Protein AF-A0A3C1GDE5-F1 (afdb_monomer)

Foldseek 3Di:
DFFKKWKWKDKQNRTQDIDIWGQDDPVSNTDPDDDDDTDDDFAWIWMKIKIWTDDDDPPDPDIDMAMDIDTDGHHPPDDWDWDADPVPGTDTD

pLDDT: mean 84.86, std 16.26, range [45.09, 98.25]

Radius of gyration: 14.76 Å; Cα contacts (8 Å, |Δi|>4): 160; chains: 1; bounding box: 37×31×32 Å

Sequence (93 aa):
RRVQSVLTVTVDGQRILRKSYSPGGLRGDGPTFAYEEVPVTPGRHRLEVTLADGHADRDALTPRRWTLERDLEIRAGQAPLIEFSEDAGLRLR

Secondary structure (DSSP, 8-state):
----EEEEEEETTEEEEEEEE---STTS---S---------SEEEEEEEEEEE----TT--S--EEEEEEEEEE-TT----EEEE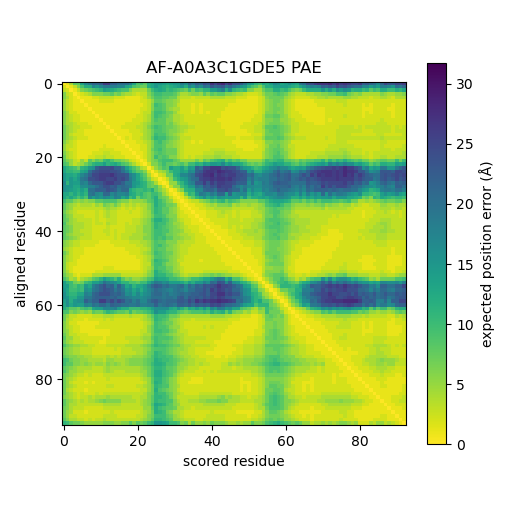TTTEEEE-

Mean predicted aligned error: 6.51 Å

Structure (mmCIF, N/CA/C/O backbone):
data_AF-A0A3C1GDE5-F1
#
_entry.id   AF-A0A3C1GDE5-F1
#
loop_
_atom_site.group_PDB
_atom_site.id
_atom_site.type_symbol
_atom_site.label_atom_id
_atom_site.label_alt_id
_atom_site.label_comp_id
_atom_site.label_asym_id
_atom_site.label_entity_id
_atom_site.label_seq_id
_atom_site.pdbx_PDB_ins_code
_atom_site.Cartn_x
_atom_site.Cartn_y
_atom_site.Cartn_z
_atom_site.occupancy
_atom_site.B_iso_or_equiv
_atom_site.auth_seq_id
_atom_site.auth_comp_id
_atom_site.auth_asym_id
_atom_site.auth_atom_id
_atom_site.pdbx_PDB_model_num
ATOM 1 N N . ARG A 1 1 ? 14.109 -5.157 -17.520 1.00 54.25 1 ARG A N 1
ATOM 2 C CA . ARG A 1 1 ? 14.850 -4.239 -16.617 1.00 54.25 1 ARG A CA 1
ATOM 3 C C . ARG A 1 1 ? 14.613 -4.744 -15.198 1.00 54.25 1 ARG A C 1
ATOM 5 O O . ARG A 1 1 ? 13.457 -4.864 -14.828 1.00 54.25 1 ARG A O 1
ATOM 12 N N . ARG A 1 2 ? 15.654 -5.160 -14.465 1.00 61.66 2 ARG A N 1
ATOM 13 C CA . ARG A 1 2 ? 15.524 -5.676 -13.089 1.00 61.66 2 ARG A CA 1
ATOM 14 C C . ARG A 1 2 ? 15.631 -4.486 -12.143 1.00 61.66 2 ARG A C 1
ATOM 16 O O . ARG A 1 2 ? 16.727 -3.973 -11.961 1.00 61.66 2 ARG A O 1
ATOM 23 N N . VAL A 1 3 ? 14.511 -4.001 -11.623 1.00 70.69 3 VAL A N 1
ATOM 24 C CA . VAL A 1 3 ? 14.501 -2.875 -10.682 1.00 70.69 3 VAL A CA 1
ATOM 25 C C . VAL A 1 3 ? 13.872 -3.360 -9.391 1.00 70.69 3 VAL A C 1
ATOM 27 O O . VAL A 1 3 ? 12.888 -4.093 -9.416 1.00 70.69 3 VAL A O 1
ATOM 30 N N . GLN A 1 4 ? 14.486 -3.013 -8.264 1.00 82.25 4 GLN A N 1
ATOM 31 C CA . GLN A 1 4 ? 13.859 -3.199 -6.962 1.00 82.25 4 GLN A CA 1
ATOM 32 C C . GLN A 1 4 ? 12.555 -2.399 -6.938 1.00 82.25 4 GLN A C 1
ATOM 34 O O . GLN A 1 4 ? 12.544 -1.283 -7.431 1.00 82.25 4 GLN A O 1
ATOM 39 N N . SER A 1 5 ? 11.485 -2.903 -6.338 1.00 87.06 5 SER A N 1
ATOM 40 C CA . SER A 1 5 ? 10.290 -2.094 -6.067 1.00 87.06 5 SER A CA 1
ATOM 41 C C . SER A 1 5 ? 10.265 -1.684 -4.601 1.00 87.06 5 SER A C 1
ATOM 43 O O . SER A 1 5 ? 10.665 -2.456 -3.735 1.00 87.06 5 SER A O 1
ATOM 45 N N . VAL A 1 6 ? 9.802 -0.476 -4.303 1.00 91.75 6 VAL A N 1
ATOM 46 C CA . VAL A 1 6 ? 9.694 0.080 -2.953 1.00 91.75 6 VAL A CA 1
ATOM 47 C C . VAL A 1 6 ? 8.235 0.419 -2.681 1.00 91.75 6 VAL A C 1
ATOM 49 O O . VAL A 1 6 ? 7.688 1.342 -3.282 1.00 91.75 6 VAL A O 1
ATOM 52 N N . LEU A 1 7 ? 7.620 -0.318 -1.758 1.00 94.62 7 LEU A N 1
ATOM 53 C CA . LEU A 1 7 ? 6.294 -0.041 -1.214 1.00 94.62 7 LEU A CA 1
ATOM 54 C C . LEU A 1 7 ? 6.429 0.860 0.012 1.00 94.62 7 LEU A C 1
ATOM 56 O O . LEU A 1 7 ? 7.222 0.579 0.910 1.00 94.62 7 LEU A O 1
ATOM 60 N N . THR A 1 8 ? 5.651 1.933 0.060 1.00 97.06 8 THR A N 1
ATOM 61 C CA . THR A 1 8 ? 5.517 2.819 1.219 1.00 97.06 8 THR A CA 1
ATOM 62 C C . THR A 1 8 ? 4.042 2.985 1.554 1.00 97.06 8 THR A C 1
ATOM 64 O O . THR A 1 8 ? 3.252 3.266 0.657 1.00 97.06 8 THR A O 1
ATOM 67 N N . VAL A 1 9 ? 3.687 2.824 2.829 1.00 97.75 9 VAL A N 1
ATOM 68 C CA . VAL A 1 9 ? 2.336 3.074 3.350 1.00 97.75 9 VAL A CA 1
ATOM 69 C C . VAL A 1 9 ? 2.425 4.108 4.461 1.00 97.75 9 VAL A C 1
ATOM 71 O O . VAL A 1 9 ? 3.213 3.959 5.402 1.00 97.75 9 VAL A O 1
ATOM 74 N N . THR A 1 10 ? 1.595 5.133 4.346 1.00 98.25 10 THR A N 1
ATOM 75 C CA . THR A 1 10 ? 1.451 6.232 5.293 1.00 98.25 10 THR A CA 1
ATOM 76 C C . THR A 1 10 ? -0.010 6.326 5.716 1.00 98.25 10 THR A C 1
ATOM 78 O O . THR A 1 10 ? -0.900 6.304 4.869 1.00 98.25 10 THR A O 1
ATOM 81 N N . VAL A 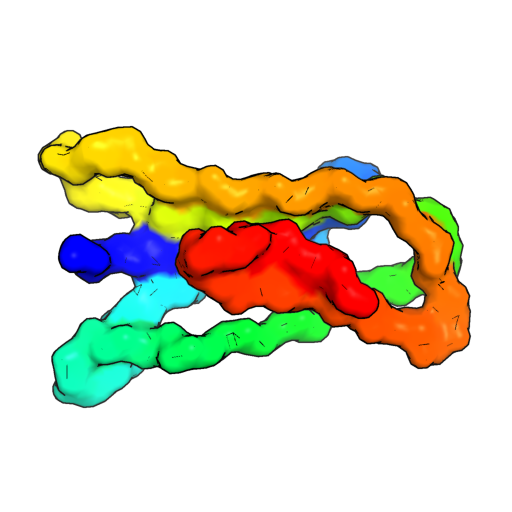1 11 ? -0.257 6.439 7.019 1.00 97.44 11 VAL A N 1
ATOM 82 C CA . VAL A 1 11 ? -1.584 6.685 7.596 1.00 97.44 11 VAL A CA 1
ATOM 83 C C . VAL A 1 11 ? -1.491 7.919 8.477 1.00 97.44 11 VAL A C 1
ATOM 85 O O . VAL A 1 11 ? -0.592 8.017 9.309 1.00 97.44 11 VAL A O 1
ATOM 88 N N . ASP A 1 12 ? -2.376 8.882 8.242 1.00 97.56 12 ASP A N 1
ATOM 89 C CA . ASP A 1 12 ? -2.438 10.166 8.951 1.00 97.56 12 ASP A CA 1
ATOM 90 C C . ASP A 1 12 ? -1.096 10.917 8.954 1.00 97.56 12 ASP A C 1
ATOM 92 O O . ASP A 1 12 ? -0.685 11.532 9.936 1.00 97.56 12 ASP A O 1
ATOM 96 N N . GLY A 1 13 ? -0.372 10.834 7.834 1.00 97.12 13 GLY A N 1
ATOM 97 C CA . GLY A 1 13 ? 0.957 11.431 7.674 1.00 97.12 13 GLY A CA 1
ATOM 98 C C . GLY A 1 13 ? 2.099 10.642 8.330 1.00 97.12 13 GLY A C 1
ATOM 99 O O . GLY A 1 13 ? 3.265 10.955 8.091 1.00 97.12 13 GLY A O 1
ATOM 100 N N . GLN A 1 14 ? 1.809 9.582 9.092 1.00 97.44 14 GLN A N 1
ATOM 101 C CA . GLN A 1 14 ? 2.819 8.699 9.666 1.00 97.44 14 GLN A CA 1
ATOM 102 C C . GLN A 1 14 ? 3.113 7.518 8.739 1.00 97.44 14 GLN A C 1
ATOM 104 O O . GLN A 1 14 ? 2.245 6.698 8.439 1.00 97.44 14 GLN A O 1
ATOM 109 N N . ARG A 1 15 ? 4.371 7.381 8.312 1.00 97.56 15 ARG A N 1
ATOM 110 C CA . ARG A 1 15 ? 4.818 6.219 7.534 1.00 97.56 15 ARG A CA 1
ATOM 111 C C . ARG A 1 15 ? 4.886 4.980 8.422 1.00 97.56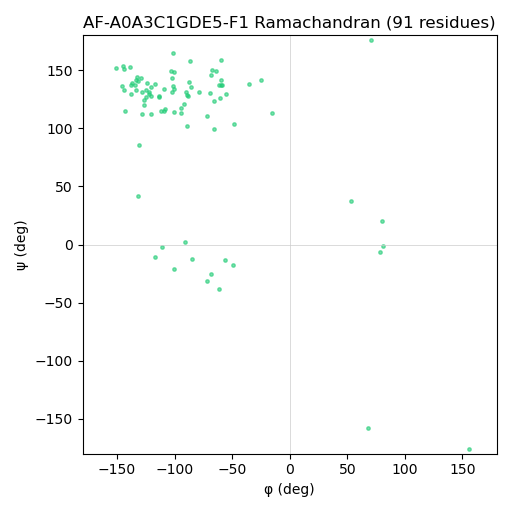 15 ARG A C 1
ATOM 113 O O . ARG A 1 15 ? 5.781 4.868 9.257 1.00 97.56 15 ARG A O 1
ATOM 120 N N . ILE A 1 16 ? 3.983 4.040 8.183 1.00 96.50 16 ILE A N 1
ATOM 121 C CA . ILE A 1 16 ? 3.840 2.799 8.954 1.00 96.50 16 ILE A CA 1
ATOM 122 C C . ILE A 1 16 ? 4.472 1.587 8.266 1.00 96.50 16 ILE A C 1
ATOM 124 O O . ILE A 1 16 ? 4.838 0.630 8.941 1.00 96.50 16 ILE A O 1
ATOM 128 N N . LEU A 1 17 ? 4.682 1.642 6.946 1.00 96.38 17 LEU A N 1
ATOM 129 C CA . LEU A 1 17 ? 5.415 0.614 6.209 1.00 96.38 17 LEU A CA 1
ATOM 130 C C . LEU A 1 17 ? 6.366 1.245 5.193 1.00 96.38 17 LEU A C 1
ATOM 132 O O . LEU A 1 17 ? 6.007 2.175 4.470 1.00 96.38 17 LEU A O 1
ATOM 136 N N . ARG A 1 18 ? 7.574 0.684 5.092 1.00 95.25 18 ARG A N 1
ATOM 137 C CA . ARG A 1 18 ? 8.454 0.854 3.934 1.00 95.25 18 ARG A CA 1
ATOM 138 C C . ARG A 1 18 ? 9.193 -0.445 3.660 1.00 95.25 18 ARG A C 1
ATOM 140 O O . ARG A 1 18 ? 10.025 -0.847 4.469 1.00 95.25 18 ARG A O 1
ATOM 147 N N . LYS A 1 19 ? 8.930 -1.067 2.515 1.00 91.56 19 LYS A N 1
ATOM 148 C CA . LYS A 1 19 ? 9.506 -2.366 2.160 1.00 91.56 19 LYS A CA 1
ATOM 149 C C . LYS A 1 19 ? 10.033 -2.365 0.738 1.00 91.56 19 LYS A C 1
ATOM 151 O O . LYS A 1 19 ? 9.431 -1.770 -0.151 1.00 91.56 19 LYS A O 1
ATOM 156 N N . SER A 1 20 ? 11.162 -3.033 0.548 1.00 88.19 20 SER A N 1
ATOM 157 C CA . SER A 1 20 ? 11.783 -3.210 -0.756 1.00 88.19 20 SER A CA 1
ATOM 158 C C . SER A 1 20 ? 11.646 -4.658 -1.214 1.00 88.19 20 SER A C 1
ATOM 160 O O . SER A 1 20 ? 11.961 -5.575 -0.459 1.00 88.19 20 SER A O 1
ATOM 162 N N . TYR A 1 21 ? 11.245 -4.852 -2.465 1.00 84.56 21 TYR A N 1
ATOM 163 C CA . TYR A 1 21 ? 11.136 -6.149 -3.120 1.00 84.56 21 TYR A CA 1
ATOM 164 C C . TYR A 1 21 ? 12.192 -6.243 -4.211 1.00 84.56 21 TYR A C 1
ATOM 166 O O . TYR A 1 21 ? 12.175 -5.482 -5.178 1.00 84.56 21 TYR A O 1
ATOM 174 N N . 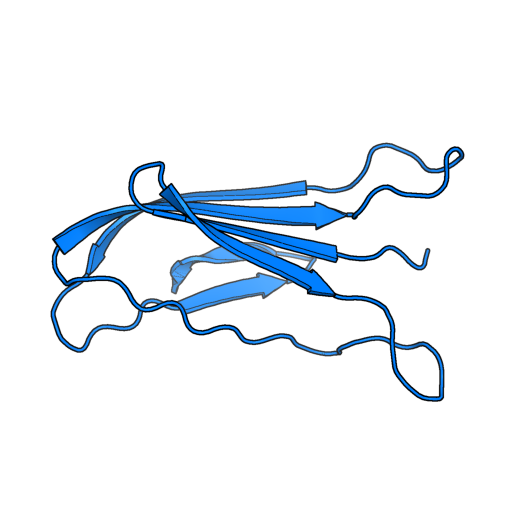SER A 1 22 ? 13.137 -7.161 -4.033 1.00 75.62 22 SER A N 1
ATOM 175 C CA . SER A 1 22 ? 14.186 -7.434 -5.014 1.00 75.62 22 SER A CA 1
ATOM 176 C C . SER A 1 22 ? 13.837 -8.683 -5.828 1.00 75.62 22 SER A C 1
ATOM 178 O O . SER A 1 22 ? 13.239 -9.613 -5.280 1.00 75.62 22 SER A O 1
ATOM 180 N N . PRO A 1 23 ? 14.248 -8.771 -7.104 1.00 70.00 23 PRO A N 1
ATOM 181 C CA . PRO A 1 23 ? 14.081 -9.995 -7.872 1.00 70.00 23 PRO A CA 1
ATOM 182 C C . PRO A 1 23 ? 14.946 -11.138 -7.293 1.00 70.00 23 PRO A C 1
ATOM 184 O O . PRO A 1 23 ? 16.151 -11.153 -7.517 1.00 70.00 23 PRO A O 1
ATOM 187 N N . GLY A 1 24 ? 14.384 -12.059 -6.496 1.00 56.66 24 GLY A N 1
ATOM 188 C CA . GLY A 1 24 ? 15.159 -12.975 -5.638 1.00 56.66 24 GLY A CA 1
ATOM 189 C C . GLY A 1 24 ? 14.792 -14.466 -5.677 1.00 56.66 24 GLY A C 1
ATOM 190 O O . GLY A 1 24 ? 14.757 -15.092 -4.626 1.00 56.66 24 GLY A O 1
ATOM 191 N N . GLY A 1 25 ? 14.523 -15.054 -6.849 1.00 47.47 25 GLY A N 1
ATOM 192 C CA . GLY A 1 25 ? 14.419 -16.520 -7.012 1.00 47.47 25 GLY A CA 1
ATOM 193 C C . GLY A 1 25 ? 15.681 -17.137 -7.640 1.00 47.47 25 GLY A C 1
ATOM 194 O O . GLY A 1 25 ? 16.457 -16.414 -8.257 1.00 47.47 25 GLY A O 1
ATOM 195 N N . LEU A 1 26 ? 15.861 -18.468 -7.575 1.00 45.09 26 LEU A N 1
ATOM 196 C CA . LEU A 1 26 ? 16.987 -19.224 -8.185 1.00 45.09 26 LEU A CA 1
ATOM 197 C C . LEU A 1 26 ? 17.158 -19.011 -9.711 1.00 45.09 26 LEU A C 1
ATOM 199 O O . LEU A 1 26 ? 18.190 -19.371 -10.271 1.00 45.09 26 LEU A O 1
ATOM 203 N N . ARG A 1 27 ? 16.164 -18.410 -10.383 1.00 54.50 27 ARG A N 1
ATOM 204 C CA . ARG A 1 27 ? 16.189 -17.992 -11.801 1.00 54.50 27 ARG A CA 1
ATOM 205 C C . ARG A 1 27 ? 16.207 -16.468 -12.014 1.00 54.50 27 ARG A C 1
ATOM 207 O O . ARG A 1 27 ? 16.329 -15.999 -13.140 1.00 54.50 27 ARG A O 1
ATOM 214 N N . GLY A 1 28 ? 16.158 -15.679 -10.939 1.00 49.38 28 GLY A N 1
ATOM 215 C CA . GLY A 1 28 ? 16.154 -14.214 -10.992 1.00 49.38 28 GLY A CA 1
ATOM 216 C C . GLY A 1 28 ? 14.798 -13.574 -11.315 1.00 49.38 28 GLY A C 1
ATOM 217 O O . GLY A 1 28 ? 14.788 -12.419 -11.735 1.00 49.38 28 GLY A O 1
ATOM 218 N N . ASP A 1 29 ? 13.687 -14.293 -11.110 1.00 57.38 29 ASP A N 1
ATOM 219 C CA . ASP A 1 29 ? 12.332 -13.869 -11.523 1.00 57.38 29 ASP A CA 1
ATOM 220 C C . ASP A 1 29 ? 11.606 -12.957 -10.517 1.00 57.38 29 ASP A C 1
ATOM 222 O O . ASP A 1 29 ? 10.619 -12.316 -10.859 1.00 57.38 29 ASP A O 1
ATOM 226 N N . GLY A 1 30 ? 12.108 -12.834 -9.286 1.00 55.50 30 GLY A N 1
ATOM 227 C CA . GLY A 1 30 ? 11.465 -12.004 -8.264 1.00 55.50 30 GLY A CA 1
ATOM 228 C C . GLY A 1 30 ? 10.148 -12.528 -7.710 1.00 55.50 30 GLY A C 1
ATOM 229 O O . GLY A 1 30 ? 9.694 -13.602 -8.100 1.00 55.50 30 GLY A O 1
ATOM 230 N N . PRO A 1 31 ? 9.576 -11.826 -6.718 1.00 58.91 31 PRO A N 1
ATOM 231 C CA . PRO A 1 31 ? 8.285 -12.205 -6.170 1.00 58.91 31 PRO A CA 1
ATOM 232 C C . PRO A 1 31 ? 7.200 -12.041 -7.240 1.00 58.91 31 PRO A C 1
ATOM 234 O O . PRO A 1 31 ? 7.012 -10.951 -7.772 1.00 58.91 31 PRO A O 1
ATOM 237 N N . THR A 1 32 ? 6.468 -13.119 -7.532 1.00 64.19 32 THR A N 1
ATOM 238 C CA . THR A 1 32 ? 5.276 -13.088 -8.402 1.00 64.19 32 THR A CA 1
ATOM 239 C C . THR A 1 32 ? 4.116 -12.335 -7.741 1.00 64.19 32 THR A C 1
ATOM 241 O O . THR A 1 32 ? 3.262 -11.785 -8.426 1.00 64.19 32 THR A O 1
ATOM 244 N N . PHE A 1 33 ? 4.100 -12.289 -6.407 1.00 71.25 33 PHE A N 1
ATOM 245 C CA . PHE A 1 33 ? 3.174 -11.511 -5.592 1.00 71.25 33 PHE A CA 1
ATOM 246 C C . PHE A 1 33 ? 3.852 -11.126 -4.269 1.00 71.25 33 PHE A C 1
ATOM 248 O O . PHE A 1 33 ? 4.740 -11.831 -3.786 1.00 71.25 33 PHE A O 1
ATOM 255 N N . ALA A 1 34 ? 3.428 -10.009 -3.685 1.00 84.00 34 ALA A N 1
ATOM 256 C CA . ALA A 1 34 ? 3.795 -9.587 -2.339 1.00 84.00 34 ALA A CA 1
ATOM 257 C C . ALA A 1 34 ? 2.520 -9.253 -1.565 1.00 84.00 34 ALA A C 1
ATOM 259 O O . ALA A 1 34 ? 1.568 -8.727 -2.141 1.00 84.00 34 ALA A O 1
ATOM 260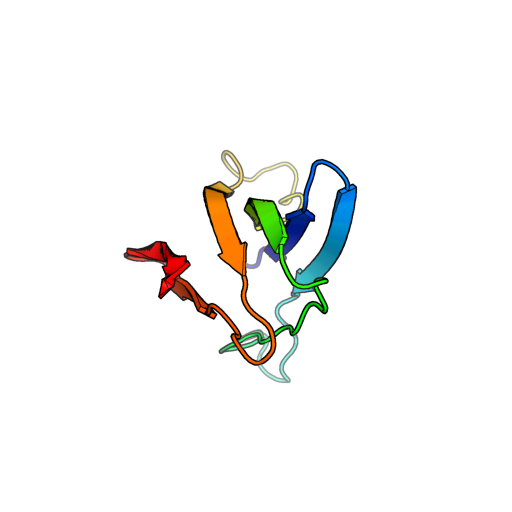 N N . TYR A 1 35 ? 2.509 -9.568 -0.275 1.00 88.94 35 TYR A N 1
ATOM 261 C CA . TYR A 1 35 ? 1.373 -9.334 0.603 1.00 88.94 35 TYR A CA 1
ATOM 262 C C . TYR A 1 35 ? 1.879 -8.792 1.934 1.00 88.94 35 TYR A C 1
ATOM 264 O O . TYR A 1 35 ? 2.792 -9.364 2.527 1.00 88.94 35 TYR A O 1
ATOM 272 N N . GLU A 1 36 ? 1.295 -7.685 2.381 1.00 93.00 36 GLU A N 1
ATOM 273 C CA . GLU A 1 36 ? 1.645 -7.033 3.637 1.00 93.00 36 GLU A CA 1
ATOM 274 C C . GLU A 1 36 ? 0.367 -6.682 4.386 1.00 93.00 36 GLU A C 1
ATOM 276 O O . GLU A 1 36 ? -0.552 -6.089 3.819 1.00 93.00 36 GLU A O 1
ATOM 281 N N . GLU A 1 37 ? 0.346 -7.005 5.672 1.00 93.94 37 GLU A N 1
ATOM 282 C CA . GLU A 1 37 ? -0.692 -6.561 6.590 1.00 93.94 37 GLU A CA 1
ATOM 283 C C . GLU A 1 37 ? -0.162 -5.396 7.408 1.00 93.94 37 GLU A C 1
ATOM 285 O O . GLU A 1 37 ? 0.973 -5.412 7.893 1.00 93.94 37 GLU A O 1
ATOM 290 N N . VAL A 1 38 ? -0.996 -4.375 7.568 1.00 92.31 38 VAL A N 1
ATOM 291 C CA . VAL A 1 38 ? -0.639 -3.193 8.336 1.00 92.31 38 VAL A CA 1
ATOM 292 C C . VAL A 1 38 ? -1.736 -2.940 9.363 1.00 92.31 38 VAL A C 1
ATOM 294 O O . VAL A 1 38 ? -2.861 -2.625 8.972 1.00 92.31 38 VAL A O 1
ATOM 297 N N . PRO A 1 39 ? -1.452 -3.094 10.668 1.00 92.19 39 PRO A N 1
ATOM 298 C CA . PRO A 1 39 ? -2.451 -2.848 11.692 1.00 92.19 39 PRO A CA 1
ATOM 299 C C . PRO A 1 39 ? -2.766 -1.353 11.756 1.00 92.19 39 PRO A C 1
ATOM 301 O O . PRO A 1 39 ? -1.866 -0.517 11.848 1.00 92.19 39 PRO A O 1
ATOM 304 N N . VAL A 1 40 ? -4.055 -1.027 11.738 1.00 92.75 40 VAL A N 1
ATOM 305 C CA . VAL A 1 40 ? -4.566 0.338 11.891 1.00 92.75 40 VAL A CA 1
ATOM 306 C C . VAL A 1 40 ? -5.685 0.311 12.927 1.00 92.75 40 VAL A C 1
ATOM 308 O O . VAL A 1 40 ? -6.471 -0.636 12.991 1.00 92.75 40 VAL A O 1
ATOM 311 N N . THR A 1 41 ? -5.738 1.328 13.780 1.00 95.38 41 THR A N 1
ATOM 312 C CA . THR A 1 41 ? -6.840 1.502 14.732 1.00 95.38 41 THR A CA 1
ATOM 313 C C . THR A 1 41 ? -8.159 1.743 13.994 1.00 95.38 41 THR A C 1
ATOM 315 O O . THR A 1 41 ? -8.142 2.351 12.932 1.00 95.38 41 THR A O 1
ATOM 318 N N . PRO A 1 42 ? -9.320 1.333 14.529 1.00 97.06 42 PRO A N 1
ATOM 319 C CA . PRO A 1 42 ? -10.593 1.751 13.956 1.00 97.06 42 PRO A CA 1
ATOM 320 C C . PRO A 1 42 ? -10.753 3.276 14.008 1.00 97.06 42 PRO A C 1
ATOM 322 O O . PRO A 1 42 ? -10.466 3.893 15.035 1.00 97.06 42 PRO A O 1
ATOM 325 N N . GLY A 1 43 ? -11.248 3.878 12.930 1.00 97.81 43 GLY A N 1
ATOM 326 C CA . GLY A 1 43 ? -11.386 5.326 12.827 1.00 97.81 43 GLY A CA 1
ATOM 327 C C . GLY A 1 43 ? -11.395 5.844 11.395 1.00 97.81 43 GLY A C 1
ATOM 328 O O . GLY A 1 43 ? -11.391 5.083 10.427 1.00 97.81 43 GLY A O 1
ATOM 329 N N . ARG A 1 44 ? -11.439 7.172 11.270 1.00 98.19 44 ARG A N 1
ATOM 330 C CA . ARG A 1 44 ? -11.246 7.862 9.993 1.00 98.19 44 ARG A CA 1
ATOM 331 C C . ARG A 1 44 ? -9.765 8.124 9.799 1.00 98.19 44 ARG A C 1
ATOM 333 O O . ARG A 1 44 ? -9.149 8.725 10.673 1.00 98.19 44 ARG A O 1
ATOM 340 N N . HIS A 1 45 ? -9.254 7.717 8.648 1.00 97.69 45 HIS A N 1
ATOM 341 C CA . HIS A 1 45 ? -7.841 7.801 8.328 1.00 97.69 45 HIS A CA 1
ATOM 342 C C . HIS A 1 45 ? -7.628 8.385 6.940 1.00 97.69 45 HIS A C 1
ATOM 344 O O . HIS A 1 45 ? -8.382 8.078 6.011 1.00 97.69 45 HIS A O 1
ATOM 350 N N . ARG A 1 46 ? -6.554 9.165 6.799 1.00 97.94 46 ARG A N 1
ATOM 351 C CA . ARG A 1 46 ? -5.990 9.508 5.494 1.00 97.94 46 ARG A CA 1
ATOM 352 C C . ARG A 1 46 ? -4.869 8.537 5.172 1.00 97.94 46 ARG A C 1
ATOM 354 O O . ARG A 1 46 ? -3.822 8.538 5.814 1.00 97.94 46 ARG A O 1
ATOM 361 N N . LEU A 1 47 ? -5.091 7.723 4.157 1.00 97.38 47 LEU A N 1
ATOM 362 C CA . LEU A 1 47 ? -4.165 6.719 3.670 1.00 97.38 47 LEU A CA 1
ATOM 363 C C . LEU A 1 47 ? -3.437 7.230 2.425 1.00 97.38 47 LEU A C 1
ATOM 365 O O . LEU A 1 47 ? -4.067 7.707 1.481 1.00 97.38 47 LEU A O 1
ATOM 369 N N . GLU A 1 48 ? -2.124 7.041 2.392 1.00 98.25 48 GLU A N 1
ATOM 370 C CA . GLU A 1 48 ? -1.293 7.194 1.202 1.00 98.25 48 GLU A CA 1
ATOM 371 C C . GLU A 1 48 ? -0.473 5.917 0.992 1.00 98.25 48 GLU A C 1
ATOM 373 O O . GLU A 1 48 ? 0.277 5.480 1.869 1.00 98.25 48 GLU A O 1
ATOM 378 N N . VAL A 1 49 ? -0.600 5.319 -0.191 1.00 97.69 49 VAL A N 1
ATOM 379 C CA . VAL A 1 49 ? 0.202 4.170 -0.615 1.00 97.69 49 VAL A CA 1
ATOM 380 C C . VAL A 1 49 ? 0.969 4.534 -1.865 1.00 97.69 49 VAL A C 1
ATOM 382 O O . VAL A 1 49 ? 0.387 4.969 -2.855 1.00 97.69 49 VAL A O 1
ATOM 385 N N . THR A 1 50 ? 2.278 4.315 -1.830 1.00 96.75 50 THR A N 1
ATOM 386 C CA . THR A 1 50 ? 3.155 4.490 -2.983 1.00 96.75 50 THR A CA 1
ATOM 387 C C . THR A 1 50 ? 3.885 3.191 -3.289 1.00 96.75 50 THR A C 1
ATOM 389 O O . THR A 1 50 ? 4.512 2.607 -2.407 1.00 96.75 50 THR A O 1
ATOM 392 N N . LEU A 1 51 ? 3.867 2.782 -4.555 1.00 93.94 51 LEU A N 1
ATOM 393 C CA . LEU A 1 51 ? 4.771 1.776 -5.105 1.00 93.94 51 LEU A CA 1
ATOM 394 C C . LEU A 1 51 ? 5.674 2.471 -6.119 1.00 93.94 51 LEU A C 1
ATOM 396 O O . LEU A 1 51 ? 5.185 3.157 -7.013 1.00 93.94 51 LEU A O 1
ATOM 400 N N . ALA A 1 52 ? 6.984 2.333 -5.980 1.00 91.31 52 ALA A N 1
ATOM 401 C CA . ALA A 1 52 ? 7.925 2.965 -6.893 1.00 91.31 52 ALA A CA 1
ATOM 402 C C . ALA A 1 52 ? 9.078 2.036 -7.236 1.00 91.31 52 ALA A C 1
ATOM 404 O O . ALA A 1 52 ? 9.474 1.197 -6.431 1.00 91.31 52 ALA A O 1
ATOM 405 N N . ASP A 1 53 ? 9.661 2.241 -8.405 1.00 86.62 53 ASP A N 1
ATOM 406 C CA . ASP A 1 53 ? 10.971 1.698 -8.715 1.00 86.62 53 ASP A CA 1
ATOM 407 C C . ASP A 1 53 ? 11.994 2.261 -7.706 1.00 86.62 53 ASP A C 1
ATOM 409 O O . ASP A 1 53 ? 12.119 3.472 -7.500 1.00 86.62 53 ASP A O 1
ATOM 413 N N . GLY A 1 54 ? 12.721 1.366 -7.043 1.00 74.56 54 GLY A N 1
ATOM 414 C CA . GLY A 1 54 ? 13.929 1.663 -6.286 1.00 74.56 54 GLY A CA 1
ATOM 415 C C . GLY A 1 54 ? 14.982 2.267 -7.206 1.00 74.56 54 GLY A C 1
ATOM 416 O O . GLY A 1 54 ? 14.890 2.115 -8.423 1.00 74.56 54 GLY A O 1
ATOM 417 N N . HIS A 1 55 ? 15.949 2.988 -6.627 1.00 64.50 55 HIS A N 1
ATOM 418 C CA . HIS A 1 55 ? 16.926 3.781 -7.378 1.00 64.50 55 HIS A CA 1
ATOM 419 C C . HIS A 1 55 ? 17.525 2.934 -8.503 1.00 64.50 55 HIS A C 1
ATOM 421 O O . HIS A 1 55 ? 18.285 1.996 -8.258 1.00 64.50 55 HIS A O 1
ATOM 427 N N . ALA A 1 56 ? 17.070 3.204 -9.723 1.00 52.81 56 ALA A N 1
ATOM 428 C CA . ALA A 1 56 ? 17.520 2.476 -10.880 1.00 52.81 56 ALA A CA 1
ATOM 429 C C . ALA A 1 56 ? 18.994 2.826 -11.099 1.00 52.81 56 ALA A C 1
ATOM 431 O O . ALA A 1 56 ? 19.425 3.928 -10.746 1.00 52.81 56 ALA A O 1
ATOM 432 N N . ASP A 1 57 ? 19.754 1.887 -11.658 1.00 49.31 57 ASP A N 1
ATOM 433 C CA . ASP A 1 57 ? 21.062 2.169 -12.246 1.00 49.31 57 ASP A CA 1
ATOM 434 C C . ASP A 1 57 ? 21.066 3.550 -12.914 1.00 49.31 57 ASP A C 1
ATOM 436 O O . ASP A 1 57 ? 20.089 3.917 -13.574 1.00 49.31 57 ASP A O 1
ATOM 440 N N . ARG A 1 58 ? 22.156 4.309 -12.733 1.00 49.94 58 ARG A N 1
ATOM 441 C CA . ARG A 1 58 ? 22.304 5.715 -13.166 1.00 49.94 58 ARG A CA 1
ATOM 442 C C . ARG A 1 58 ? 21.911 5.987 -14.628 1.00 49.94 58 ARG A C 1
ATOM 444 O O . ARG A 1 58 ? 21.646 7.136 -14.960 1.00 49.94 58 ARG A O 1
ATOM 451 N N . ASP A 1 59 ? 21.832 4.954 -15.462 1.00 54.28 59 ASP A N 1
ATOM 452 C CA . ASP A 1 59 ? 21.507 5.017 -16.890 1.00 54.28 59 ASP A CA 1
ATOM 453 C C . ASP A 1 59 ? 20.017 4.875 -17.227 1.00 54.28 59 ASP A C 1
ATOM 455 O O . ASP A 1 59 ? 19.624 4.841 -18.395 1.00 54.28 59 ASP A O 1
ATOM 459 N N . ALA A 1 60 ? 19.152 4.747 -16.227 1.00 52.84 60 ALA A N 1
ATOM 460 C CA . ALA A 1 60 ? 17.817 4.245 -16.460 1.00 52.84 60 ALA A CA 1
ATOM 461 C C . ALA A 1 60 ? 16.748 5.345 -16.303 1.00 52.84 60 ALA A C 1
ATOM 463 O O . ALA A 1 60 ? 16.510 5.854 -15.210 1.00 52.84 60 ALA A O 1
ATOM 464 N N . LEU A 1 61 ? 16.086 5.658 -17.428 1.00 59.25 61 LEU A N 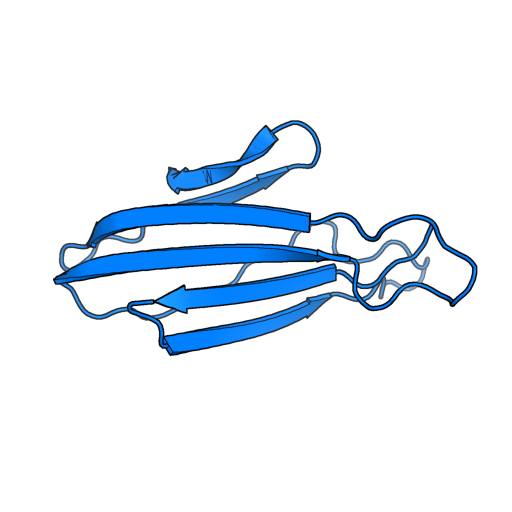1
ATOM 465 C CA . LEU A 1 61 ? 14.880 6.489 -17.608 1.00 59.25 61 LEU A CA 1
ATOM 466 C C . LEU A 1 61 ? 13.975 6.567 -16.365 1.00 59.25 61 LEU A C 1
ATOM 468 O O . LEU A 1 61 ? 13.772 5.537 -15.709 1.00 59.25 61 LEU A O 1
ATOM 472 N N . THR A 1 62 ? 13.408 7.761 -16.126 1.00 69.88 62 THR A N 1
ATOM 473 C CA . THR A 1 6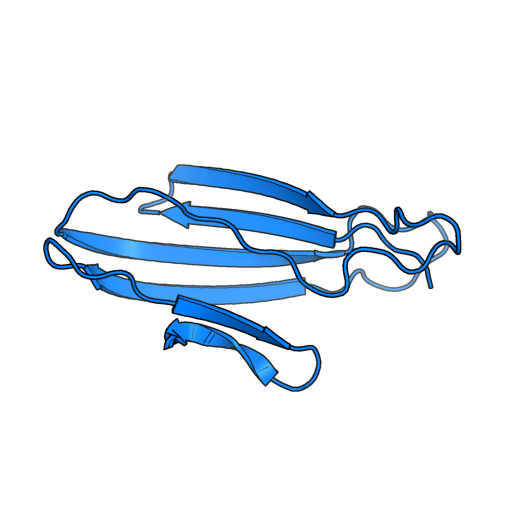2 ? 12.486 8.162 -15.042 1.00 69.88 62 THR A CA 1
ATOM 474 C C . THR A 1 62 ? 11.853 6.974 -14.299 1.00 69.88 62 THR A C 1
ATOM 476 O O . THR A 1 62 ? 11.076 6.238 -14.915 1.00 69.88 62 THR A O 1
ATOM 479 N N . PRO A 1 63 ? 12.168 6.761 -13.004 1.00 77.44 63 PRO A N 1
ATOM 480 C CA . PRO A 1 63 ? 11.644 5.629 -12.242 1.00 77.44 63 PRO A CA 1
ATOM 481 C C . PRO A 1 63 ? 10.117 5.676 -12.190 1.00 77.44 63 PRO A C 1
ATOM 483 O O . PRO A 1 63 ? 9.529 6.744 -11.988 1.00 77.44 63 PRO A O 1
ATOM 486 N N . ARG A 1 64 ? 9.469 4.520 -12.370 1.00 87.06 64 ARG A N 1
ATOM 487 C CA . ARG A 1 64 ? 8.010 4.436 -12.291 1.00 87.06 64 ARG A CA 1
ATOM 488 C C . ARG A 1 64 ? 7.554 4.665 -10.855 1.00 87.06 64 ARG A C 1
ATOM 490 O O . ARG A 1 64 ? 8.222 4.262 -9.901 1.00 87.06 64 ARG A O 1
ATOM 497 N N . ARG A 1 65 ? 6.395 5.302 -10.710 1.00 91.62 65 ARG A N 1
ATOM 498 C CA . ARG A 1 65 ? 5.730 5.530 -9.428 1.00 91.62 65 ARG A CA 1
ATOM 499 C C . ARG A 1 65 ? 4.222 5.438 -9.614 1.00 91.62 65 ARG A C 1
ATOM 501 O O . ARG A 1 65 ? 3.669 6.075 -10.505 1.00 91.62 65 ARG A O 1
ATOM 508 N N . TRP A 1 66 ? 3.582 4.705 -8.718 1.00 94.94 66 TRP A N 1
ATOM 509 C CA . TRP A 1 66 ? 2.140 4.663 -8.533 1.00 94.94 66 TRP A CA 1
ATOM 510 C C . TRP A 1 66 ? 1.816 5.172 -7.138 1.00 94.94 66 TRP A C 1
ATOM 512 O O . TRP A 1 66 ? 2.490 4.797 -6.178 1.00 94.94 66 TRP A O 1
ATOM 522 N N . THR A 1 67 ? 0.771 5.988 -7.034 1.00 96.75 67 THR A N 1
ATOM 523 C CA . THR A 1 67 ? 0.311 6.558 -5.768 1.00 96.75 67 THR A CA 1
ATOM 524 C C . THR A 1 67 ? -1.204 6.424 -5.667 1.00 96.75 67 THR A C 1
ATOM 526 O O . THR A 1 67 ? -1.923 6.654 -6.640 1.00 96.75 67 THR A O 1
ATOM 529 N N . LEU A 1 68 ? -1.678 6.049 -4.483 1.00 98.00 68 LEU A N 1
ATOM 530 C CA . LEU A 1 68 ? -3.082 6.038 -4.097 1.00 98.00 68 LEU A CA 1
ATOM 531 C C . LEU A 1 68 ? -3.230 6.839 -2.806 1.00 98.00 68 LEU A C 1
ATOM 533 O O . LEU A 1 68 ? -2.660 6.465 -1.787 1.00 98.00 68 LEU A O 1
ATOM 537 N N . GLU A 1 69 ? -4.033 7.898 -2.848 1.00 98.19 69 GLU A N 1
ATOM 538 C CA . GLU A 1 69 ? -4.439 8.667 -1.670 1.00 98.19 69 GLU A CA 1
ATOM 539 C C . GLU A 1 69 ? -5.938 8.503 -1.435 1.00 98.19 69 GLU A C 1
ATOM 541 O O . GLU A 1 69 ? -6.733 8.707 -2.359 1.00 98.19 69 GLU A O 1
ATOM 546 N N . ARG A 1 70 ? -6.347 8.120 -0.224 1.00 97.69 70 ARG A N 1
ATOM 547 C CA . ARG A 1 70 ? -7.758 7.924 0.129 1.00 97.69 70 ARG A CA 1
ATOM 548 C C . ARG A 1 70 ? -8.038 8.310 1.571 1.00 97.69 70 ARG A C 1
ATOM 550 O O . ARG A 1 70 ? -7.320 7.894 2.470 1.00 97.69 70 ARG A O 1
ATOM 557 N N . ASP A 1 71 ? -9.146 9.010 1.772 1.00 97.88 71 ASP A N 1
ATOM 558 C CA . ASP A 1 71 ? -9.785 9.106 3.079 1.00 97.88 71 ASP A CA 1
ATOM 559 C C . ASP A 1 71 ? -10.775 7.945 3.213 1.00 97.88 71 ASP A C 1
ATOM 561 O O . ASP A 1 71 ? -11.600 7.722 2.320 1.00 97.88 71 ASP A O 1
ATOM 565 N N . LEU A 1 72 ? -10.690 7.185 4.304 1.00 96.31 72 LEU A N 1
ATOM 566 C CA . LEU A 1 72 ? -11.602 6.074 4.569 1.00 96.31 72 LEU A CA 1
ATOM 567 C C . LEU A 1 72 ? -11.924 5.932 6.058 1.00 96.31 72 LEU A C 1
ATOM 569 O O . LEU A 1 72 ? -11.120 6.261 6.928 1.00 96.31 72 LEU A O 1
ATOM 573 N N . GLU A 1 73 ? -13.119 5.422 6.341 1.00 97.25 73 GLU A N 1
ATOM 574 C CA . GLU A 1 73 ? -13.516 4.971 7.673 1.00 97.25 73 GLU A CA 1
ATOM 575 C C . GLU A 1 73 ? -13.260 3.466 7.773 1.00 97.25 73 GLU A C 1
ATOM 577 O O . GLU A 1 73 ? -13.859 2.683 7.035 1.00 97.25 73 GLU A O 1
ATOM 582 N N . ILE A 1 74 ? -12.370 3.067 8.679 1.00 95.88 74 ILE A N 1
ATOM 583 C CA . ILE A 1 74 ? -12.080 1.667 8.988 1.00 95.88 74 ILE A CA 1
ATOM 584 C C . ILE A 1 74 ? -12.819 1.319 10.276 1.00 95.88 74 ILE A C 1
ATOM 586 O O . ILE A 1 74 ? -12.516 1.852 11.344 1.00 95.88 74 ILE A O 1
ATOM 590 N N . ARG A 1 75 ? -13.803 0.424 10.197 1.00 96.50 75 ARG A N 1
ATOM 591 C CA . ARG A 1 75 ? -14.512 -0.083 11.379 1.00 96.50 75 ARG A CA 1
ATOM 592 C C . ARG A 1 75 ? -13.775 -1.276 11.975 1.00 96.50 75 ARG A C 1
ATOM 594 O O . ARG A 1 75 ? -13.033 -1.974 11.290 1.00 96.50 75 ARG A O 1
ATOM 601 N N . ALA A 1 76 ? -14.015 -1.545 13.257 1.00 94.75 76 ALA A N 1
ATOM 602 C CA . ALA A 1 76 ? -13.460 -2.722 13.918 1.00 94.75 76 ALA A CA 1
ATOM 603 C C . ALA A 1 76 ? -13.834 -4.005 13.152 1.00 94.75 76 ALA A C 1
ATOM 605 O O . ALA A 1 76 ? -14.999 -4.213 12.813 1.00 94.75 76 ALA A O 1
ATOM 606 N N . GLY A 1 77 ? -12.834 -4.841 12.864 1.00 93.56 77 GLY A N 1
ATOM 607 C CA . GLY A 1 77 ? -12.998 -6.069 12.081 1.00 93.56 77 GLY A CA 1
ATOM 608 C C . GLY A 1 77 ? -13.025 -5.878 10.559 1.00 93.56 77 GLY A C 1
ATOM 609 O O . GLY A 1 77 ? -13.120 -6.871 9.844 1.00 93.56 77 GLY A O 1
ATOM 610 N N . GLN A 1 78 ? -12.927 -4.647 10.042 1.00 93.88 78 GLN A N 1
ATOM 611 C CA . GLN A 1 78 ? -12.742 -4.409 8.608 1.00 93.88 78 GLN A CA 1
ATOM 612 C C . GLN A 1 78 ? -11.260 -4.426 8.231 1.00 93.88 78 GLN A C 1
ATOM 614 O O . GLN A 1 78 ? -10.426 -3.852 8.928 1.00 93.88 78 GLN A O 1
ATOM 619 N N . ALA A 1 79 ? -10.961 -5.028 7.082 1.00 92.44 79 ALA A N 1
ATOM 620 C CA . ALA A 1 79 ? -9.635 -5.046 6.476 1.00 92.44 79 ALA A CA 1
ATOM 621 C C . ALA A 1 79 ? -9.751 -4.649 4.993 1.00 92.44 79 ALA A C 1
ATOM 623 O O . ALA A 1 79 ? -9.918 -5.522 4.141 1.00 92.44 79 ALA A O 1
ATOM 624 N N . PRO A 1 80 ? -9.739 -3.340 4.675 1.00 94.38 80 PRO A N 1
ATOM 625 C CA . PRO A 1 80 ? -9.748 -2.874 3.292 1.00 94.38 80 PRO 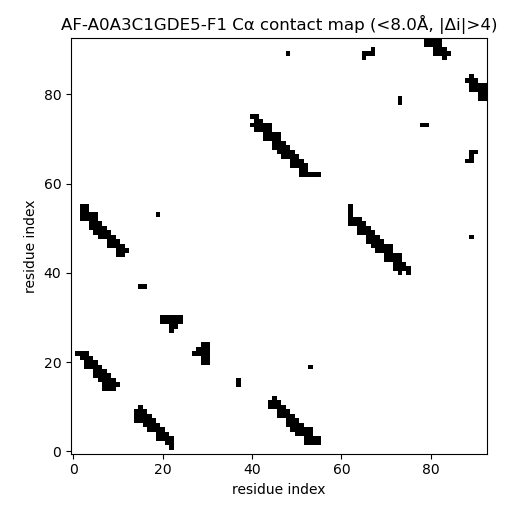A CA 1
ATOM 626 C C . PRO A 1 80 ? -8.534 -3.417 2.535 1.00 94.38 80 PRO A C 1
ATOM 628 O O . PRO A 1 80 ? -7.422 -3.412 3.069 1.00 94.38 80 PRO A O 1
ATOM 631 N N . LEU A 1 81 ? -8.733 -3.863 1.295 1.00 95.62 81 LEU A N 1
ATOM 632 C CA . LEU A 1 81 ? -7.658 -4.448 0.498 1.00 95.62 81 LEU A CA 1
ATOM 633 C C . LEU A 1 81 ? -7.150 -3.438 -0.524 1.00 95.62 81 LEU A C 1
ATOM 635 O O . LEU A 1 81 ? -7.921 -2.839 -1.270 1.00 95.62 81 LEU A O 1
ATOM 639 N N . ILE A 1 82 ? -5.831 -3.284 -0.589 1.00 96.25 82 ILE A N 1
ATOM 640 C CA . ILE A 1 82 ? -5.176 -2.518 -1.645 1.00 96.25 82 ILE A CA 1
ATOM 641 C C . ILE A 1 82 ? -4.473 -3.498 -2.562 1.00 96.25 82 ILE A C 1
ATOM 643 O O . ILE A 1 82 ? -3.549 -4.199 -2.155 1.00 96.25 82 ILE A O 1
ATOM 647 N N . GLU A 1 83 ? -4.914 -3.524 -3.809 1.00 95.25 83 GLU A N 1
ATOM 648 C CA . GLU A 1 83 ? -4.345 -4.363 -4.852 1.00 95.25 83 GLU A CA 1
ATOM 649 C C . GLU A 1 83 ? -3.474 -3.523 -5.780 1.00 95.25 83 GLU A C 1
ATOM 651 O O . GLU A 1 83 ? -3.755 -2.347 -6.033 1.00 95.25 83 GLU A O 1
ATOM 656 N N . PHE A 1 84 ? -2.438 -4.148 -6.332 1.00 92.88 84 PHE A N 1
ATOM 657 C CA . PHE A 1 84 ? -1.634 -3.580 -7.403 1.00 92.88 84 PHE A CA 1
ATOM 658 C C . PHE A 1 84 ? -1.604 -4.527 -8.601 1.00 92.88 84 PHE A C 1
ATOM 660 O O . PHE A 1 84 ? -1.427 -5.733 -8.450 1.00 92.88 84 PHE A O 1
ATOM 667 N N . SER A 1 85 ? -1.713 -3.956 -9.797 1.00 90.19 85 SER A N 1
ATOM 668 C CA . SER A 1 85 ? -1.332 -4.610 -11.053 1.00 90.19 85 SER A CA 1
ATOM 669 C C . SER A 1 85 ? -0.764 -3.569 -12.012 1.00 90.19 85 SER A C 1
ATOM 671 O O . SER A 1 85 ? -1.110 -2.389 -11.916 1.00 90.19 85 SER A O 1
ATOM 673 N N . GLU A 1 86 ? 0.095 -3.985 -12.943 1.00 84.75 86 GLU A N 1
ATOM 674 C CA . GLU A 1 86 ? 0.722 -3.045 -13.881 1.00 84.75 86 GLU A CA 1
ATOM 675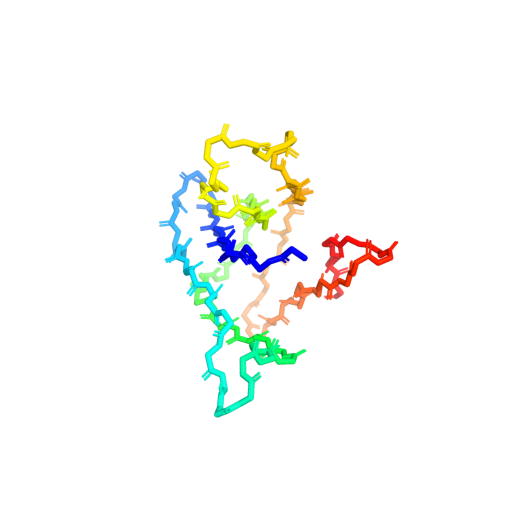 C C . GLU A 1 86 ? -0.308 -2.323 -14.763 1.00 84.75 86 GLU A C 1
ATOM 677 O O . GLU A 1 86 ? -0.184 -1.118 -14.979 1.00 84.75 86 GLU A O 1
ATOM 682 N N . ASP A 1 87 ? -1.360 -3.026 -15.194 1.00 88.94 87 ASP A N 1
ATOM 683 C CA . ASP A 1 87 ? -2.403 -2.472 -16.068 1.00 88.94 87 ASP A CA 1
ATOM 684 C C . ASP A 1 87 ? -3.316 -1.474 -15.348 1.00 88.94 87 ASP A C 1
ATOM 686 O O . ASP A 1 87 ? -3.872 -0.555 -15.949 1.00 88.94 87 ASP A O 1
ATOM 690 N N . ALA A 1 88 ? -3.519 -1.684 -14.048 1.00 91.00 88 ALA A N 1
ATOM 691 C CA . ALA A 1 88 ? -4.607 -1.067 -13.303 1.00 91.00 88 ALA A CA 1
ATOM 692 C C . ALA A 1 88 ? -4.137 -0.125 -12.184 1.00 91.00 88 ALA A C 1
ATOM 694 O O . ALA A 1 88 ? -4.962 0.624 -11.646 1.00 91.00 88 ALA A O 1
ATOM 695 N N . GLY A 1 89 ? -2.841 -0.139 -11.863 1.00 93.31 89 GLY A N 1
ATOM 696 C CA . GLY A 1 89 ? -2.242 0.617 -10.771 1.00 93.31 89 GLY A CA 1
ATOM 697 C C . GLY A 1 89 ? -2.690 0.124 -9.394 1.00 93.31 89 GLY A C 1
ATOM 698 O O . GLY A 1 89 ? -3.122 -1.018 -9.232 1.00 93.31 89 GLY A O 1
ATOM 699 N N . LEU A 1 90 ? -2.573 1.006 -8.398 1.00 96.06 90 LEU A N 1
ATOM 700 C CA . LEU A 1 90 ? -3.053 0.778 -7.034 1.00 96.06 90 LEU A CA 1
ATOM 701 C C . LEU A 1 90 ? -4.567 1.006 -6.950 1.00 96.06 90 LEU A C 1
ATOM 703 O O . LEU A 1 90 ? -5.063 2.048 -7.388 1.00 96.06 90 LEU A O 1
ATOM 707 N N . ARG A 1 91 ? -5.302 0.063 -6.355 1.00 96.62 91 ARG A N 1
ATOM 708 C CA . ARG A 1 91 ? -6.761 0.143 -6.188 1.00 96.62 91 ARG A CA 1
ATOM 709 C C . ARG A 1 91 ? -7.188 -0.320 -4.806 1.00 96.62 91 ARG A C 1
ATOM 711 O O . ARG A 1 91 ? -6.709 -1.339 -4.331 1.00 96.62 91 ARG A O 1
ATOM 718 N N . LEU A 1 92 ? -8.122 0.414 -4.209 1.00 95.25 92 LEU A N 1
ATOM 719 C CA . LEU A 1 92 ? -8.823 0.004 -2.995 1.00 95.25 92 LEU A CA 1
ATOM 720 C C . LEU A 1 92 ? -10.026 -0.874 -3.373 1.00 95.25 92 LEU A C 1
ATOM 722 O O . LEU A 1 92 ? -10.757 -0.525 -4.307 1.00 95.25 92 LEU A O 1
ATOM 726 N N . ARG A 1 93 ? -10.217 -1.980 -2.656 1.00 90.00 93 ARG A N 1
ATOM 727 C CA . ARG A 1 93 ? -11.343 -2.913 -2.769 1.00 90.00 93 ARG A CA 1
ATOM 728 C C . ARG A 1 93 ? -12.091 -3.030 -1.451 1.00 90.00 93 ARG A C 1
ATOM 730 O O . ARG A 1 93 ? -11.424 -3.009 -0.390 1.00 90.00 93 ARG A O 1
#

Solvent-accessible surface area (backbone atoms only — not comparable to full-atom values): 5939 Å² total; per-residue (Å²): 135,95,59,37,37,32,41,36,34,26,49,71,86,43,75,80,44,76,50,76,49,57,58,72,44,104,84,56,76,26,72,93,70,86,86,85,88,77,94,73,80,64,42,79,42,44,38,38,40,36,44,28,47,35,91,58,64,96,87,54,74,85,71,56,74,43,76,39,77,45,78,47,76,39,52,84,94,61,78,81,44,77,48,76,45,92,94,71,40,64,43,83,93

Nearest PDB structures (foldseek):
  3vd9-assembly1_A  TM=4.207E-01  e=9.964E-02  Escherichia coli
  4duw-assembly1_A  TM=4.359E-01  e=2.106E-01  Escherichia coli K-12
  7brs-assembly3_C  TM=4.684E-01  e=4.955E-01  Escherichia coli K-12
  1px3-assembly1_C  TM=3.732E-01  e=4.001E-01  Escherichia coli
  6yf9-assembly1_AA  TM=2.566E-01  e=3.219E+00  Leviviridae sp.